Protein AF-A0A1W2P6Z8-F1 (afdb_monomer_lite)

pLDDT: mean 70.86, std 13.21, range [38.53, 91.31]

Organism: Mus musculus (NCBI:txid10090)

Radius of gyration: 24.25 Å; chains: 1; bounding box: 33×57×71 Å

Structure (mmCIF, N/CA/C/O backbone):
data_AF-A0A1W2P6Z8-F1
#
_entry.id   AF-A0A1W2P6Z8-F1
#
loop_
_atom_site.group_PDB
_atom_site.id
_atom_site.type_symbol
_atom_site.label_atom_id
_atom_site.label_alt_id
_atom_site.label_comp_id
_atom_site.label_asym_id
_atom_site.label_entity_id
_atom_site.label_seq_id
_atom_site.pdbx_PDB_ins_code
_atom_site.Cartn_x
_atom_site.Cartn_y
_atom_site.Cartn_z
_atom_site.occupancy
_atom_site.B_iso_or_equiv
_atom_site.auth_seq_id
_atom_site.auth_comp_id
_atom_site.auth_asym_id
_atom_site.auth_atom_id
_atom_site.pdbx_PDB_model_num
ATOM 1 N N . ALA A 1 1 ? 17.131 3.542 -53.634 1.00 67.12 1 ALA A N 1
ATOM 2 C CA . ALA A 1 1 ? 15.749 3.837 -53.191 1.00 67.12 1 ALA A CA 1
ATOM 3 C C . ALA A 1 1 ? 15.200 2.734 -52.283 1.00 67.12 1 ALA A C 1
ATOM 5 O O . ALA A 1 1 ? 14.847 3.038 -51.154 1.00 67.12 1 ALA A O 1
ATOM 6 N N . ALA A 1 2 ? 15.194 1.468 -52.726 1.00 76.00 2 ALA A N 1
ATOM 7 C CA . ALA A 1 2 ? 14.686 0.334 -51.942 1.00 76.00 2 ALA A CA 1
ATOM 8 C C . ALA A 1 2 ? 15.420 0.113 -50.604 1.00 76.00 2 ALA A C 1
ATOM 10 O O . ALA A 1 2 ? 14.770 -0.026 -49.580 1.00 76.00 2 ALA A O 1
ATOM 11 N N . GLU A 1 3 ? 16.753 0.199 -50.585 1.00 82.19 3 GLU A N 1
ATOM 12 C CA . GLU A 1 3 ? 17.566 0.063 -49.358 1.00 82.19 3 GLU A CA 1
ATOM 13 C C . GLU A 1 3 ? 17.252 1.131 -48.291 1.00 82.19 3 GLU A C 1
ATOM 15 O O . GLU A 1 3 ? 17.220 0.864 -47.090 1.00 82.19 3 GLU A O 1
ATOM 20 N N . VAL A 1 4 ? 16.970 2.362 -48.733 1.00 85.44 4 VAL A N 1
ATOM 21 C CA . VAL A 1 4 ? 16.606 3.488 -47.853 1.00 85.44 4 VAL A CA 1
ATOM 22 C C . VAL A 1 4 ? 15.192 3.302 -47.300 1.00 85.44 4 VAL A C 1
ATOM 24 O O . VAL A 1 4 ? 14.935 3.571 -46.131 1.00 85.44 4 VAL A O 1
ATOM 27 N N . LEU A 1 5 ? 14.278 2.783 -48.122 1.00 87.44 5 LEU A N 1
ATOM 28 C CA . LEU A 1 5 ? 12.931 2.424 -47.682 1.00 87.44 5 LEU A CA 1
ATOM 29 C C . LEU A 1 5 ? 12.958 1.256 -46.694 1.00 87.44 5 LEU A C 1
ATOM 31 O O . LEU A 1 5 ? 12.256 1.304 -45.690 1.00 87.44 5 LEU A O 1
ATOM 35 N N . LEU A 1 6 ? 13.791 0.242 -46.935 1.00 89.75 6 LEU A N 1
ATOM 36 C CA . LEU A 1 6 ? 13.897 -0.935 -46.076 1.00 89.75 6 LEU A CA 1
ATOM 37 C C . LEU A 1 6 ? 14.499 -0.581 -44.712 1.00 89.75 6 LEU A C 1
ATOM 39 O O . LEU A 1 6 ? 13.962 -0.974 -43.680 1.00 89.75 6 LEU A O 1
ATOM 43 N N . SER A 1 7 ? 15.569 0.218 -44.701 1.00 88.19 7 SER A N 1
ATOM 44 C CA . SER A 1 7 ? 16.179 0.722 -43.463 1.00 88.19 7 SER A CA 1
ATOM 45 C C . SER A 1 7 ? 15.235 1.638 -42.680 1.00 88.19 7 SER A C 1
ATOM 47 O O . SER A 1 7 ? 15.151 1.527 -41.458 1.00 88.19 7 SER A O 1
ATOM 49 N N . SER A 1 8 ? 14.465 2.488 -43.366 1.00 89.19 8 SER A N 1
ATOM 50 C CA . SER A 1 8 ? 13.446 3.332 -42.735 1.00 89.19 8 SER A CA 1
ATOM 51 C C . SER A 1 8 ? 12.302 2.510 -42.134 1.00 89.19 8 SER A C 1
ATOM 53 O O . SER A 1 8 ? 11.924 2.737 -40.984 1.00 89.19 8 SER A O 1
ATOM 55 N N . LEU A 1 9 ? 11.795 1.513 -42.866 1.00 91.12 9 LEU A N 1
ATOM 56 C CA . LEU A 1 9 ? 10.732 0.625 -42.399 1.00 91.12 9 LEU A CA 1
ATOM 57 C C . LEU A 1 9 ? 11.187 -0.198 -41.187 1.00 91.12 9 LEU A C 1
ATOM 59 O O . LEU A 1 9 ? 10.452 -0.325 -40.210 1.00 91.12 9 LEU A O 1
ATOM 63 N N . LEU A 1 10 ? 12.420 -0.707 -41.224 1.00 91.31 10 LEU A N 1
ATOM 64 C CA . LEU A 1 10 ? 13.0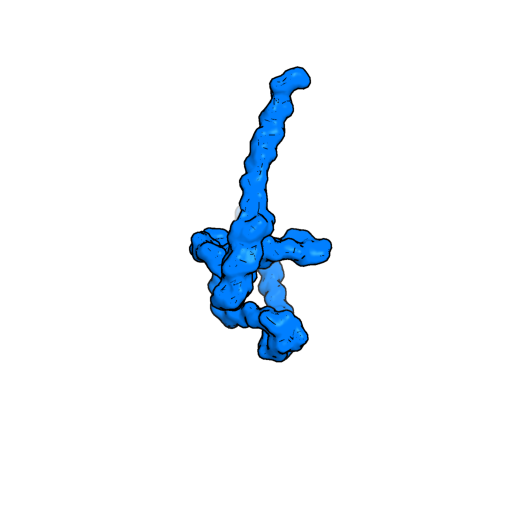12 -1.459 -40.124 1.00 91.31 10 LEU A CA 1
ATOM 65 C C . LEU A 1 10 ? 13.233 -0.567 -38.893 1.00 91.31 10 LEU A C 1
ATOM 67 O O . LEU A 1 10 ? 12.925 -0.977 -37.779 1.00 91.31 10 LEU A O 1
ATOM 71 N N . GLY A 1 11 ? 13.687 0.675 -39.086 1.00 88.00 11 GLY A N 1
ATOM 72 C CA . GLY A 1 11 ? 13.818 1.666 -38.015 1.00 88.00 11 GLY A CA 1
ATOM 73 C C . GLY A 1 11 ? 12.479 2.027 -37.366 1.00 88.00 11 GLY A C 1
ATOM 74 O O . GLY A 1 11 ? 12.388 2.085 -36.141 1.00 88.00 11 GLY A O 1
ATOM 75 N N . LEU A 1 12 ? 11.423 2.199 -38.167 1.00 89.62 12 LEU A N 1
ATOM 76 C CA . LEU A 1 12 ? 10.058 2.428 -37.680 1.00 89.62 12 LEU A CA 1
ATOM 77 C C . LEU A 1 12 ? 9.510 1.217 -36.919 1.00 89.62 12 LEU A C 1
ATOM 79 O O . LEU A 1 12 ? 8.881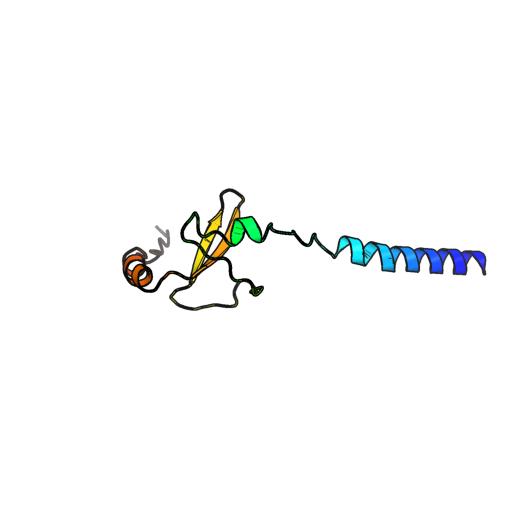 1.395 -35.879 1.00 89.62 12 LEU A O 1
ATOM 83 N N . LEU A 1 13 ? 9.785 -0.001 -37.393 1.00 88.44 13 LEU A N 1
ATOM 84 C CA . LEU A 1 13 ? 9.410 -1.237 -36.706 1.00 88.44 13 LEU A CA 1
ATOM 85 C C . LEU A 1 13 ? 10.113 -1.346 -35.345 1.00 88.44 13 LEU A C 1
ATOM 87 O O . LEU A 1 13 ? 9.463 -1.608 -34.336 1.00 88.44 13 LEU A O 1
ATOM 91 N N . PHE A 1 14 ? 11.425 -1.094 -35.298 1.00 83.69 14 PHE A N 1
ATOM 92 C CA . PHE A 1 14 ? 12.183 -1.093 -34.049 1.00 83.69 14 PHE A CA 1
ATOM 93 C C . PHE A 1 14 ? 11.682 -0.013 -33.092 1.00 83.69 14 PHE A C 1
ATOM 95 O O . PHE A 1 14 ? 11.460 -0.313 -31.924 1.00 83.69 14 PHE A O 1
ATOM 102 N N . LEU A 1 15 ? 11.439 1.211 -33.564 1.00 82.50 15 LEU A N 1
ATOM 103 C CA . LEU A 1 15 ? 10.911 2.287 -32.727 1.00 82.50 15 LEU A CA 1
ATOM 104 C C . LEU A 1 15 ? 9.506 1.952 -32.206 1.00 82.50 15 LEU A C 1
ATOM 106 O O . LEU A 1 15 ? 9.244 2.105 -31.018 1.00 82.50 15 LEU A O 1
ATOM 110 N N . GLY A 1 16 ? 8.633 1.424 -33.064 1.00 81.44 16 GLY A N 1
ATOM 111 C CA . GLY A 1 16 ? 7.283 0.999 -32.704 1.00 81.44 16 GLY A CA 1
ATOM 112 C C . GLY A 1 16 ? 7.233 -0.200 -31.754 1.00 81.44 16 GLY A C 1
ATOM 113 O O . GLY A 1 16 ? 6.255 -0.333 -31.031 1.00 81.44 16 GLY A O 1
ATOM 114 N N . LEU A 1 17 ? 8.273 -1.043 -31.710 1.00 76.44 17 LEU A N 1
ATOM 115 C CA . LEU A 1 17 ? 8.353 -2.212 -30.824 1.00 76.44 17 LEU A CA 1
ATOM 116 C C . LEU A 1 17 ? 9.110 -1.927 -29.513 1.00 76.44 17 LEU A C 1
ATOM 118 O O . LEU A 1 17 ? 8.728 -2.417 -28.451 1.00 76.44 17 LEU A O 1
ATOM 122 N N . LEU A 1 18 ? 10.167 -1.111 -29.559 1.00 69.81 18 LEU A N 1
ATOM 123 C CA . LEU A 1 18 ? 10.958 -0.730 -28.384 1.00 69.81 18 LEU A CA 1
ATOM 124 C C . LEU A 1 18 ? 10.261 0.337 -27.537 1.00 69.81 18 LEU A C 1
ATOM 126 O O . LEU A 1 18 ? 10.417 0.327 -26.318 1.00 69.81 18 LEU A O 1
ATOM 130 N N . LEU A 1 19 ? 9.489 1.243 -28.143 1.00 66.38 19 LEU A N 1
ATOM 131 C CA . LEU A 1 19 ? 8.811 2.318 -27.417 1.00 66.38 19 LEU A CA 1
ATOM 132 C C . LEU A 1 19 ? 7.704 1.805 -26.466 1.00 66.38 19 LEU A C 1
ATOM 134 O O . LEU A 1 19 ? 7.699 2.232 -25.311 1.00 66.38 19 LEU A O 1
ATOM 138 N N . PRO A 1 20 ? 6.842 0.838 -26.845 1.00 64.25 20 PRO A N 1
ATOM 139 C CA . PRO A 1 20 ? 5.889 0.219 -25.922 1.00 64.25 20 PRO A CA 1
ATOM 140 C C . PRO A 1 20 ? 6.575 -0.505 -24.763 1.00 64.25 20 PRO A C 1
ATOM 142 O O . PRO A 1 20 ? 6.161 -0.338 -23.622 1.00 64.25 20 PRO A O 1
ATOM 145 N N . ALA A 1 21 ? 7.666 -1.238 -25.018 1.00 61.59 21 ALA A N 1
ATOM 146 C CA . ALA A 1 21 ? 8.395 -1.981 -23.984 1.00 61.59 21 ALA A CA 1
ATOM 147 C C . ALA A 1 21 ? 9.054 -1.074 -22.925 1.00 61.59 21 ALA A C 1
ATOM 149 O O . ALA A 1 21 ? 9.306 -1.502 -21.800 1.00 61.59 21 ALA A O 1
ATOM 150 N N . ARG A 1 22 ? 9.341 0.188 -23.271 1.00 62.16 22 ARG A N 1
ATOM 151 C CA . ARG A 1 22 ? 9.835 1.202 -22.324 1.00 62.16 22 ARG A CA 1
ATOM 152 C C . ARG A 1 22 ? 8.706 1.899 -21.559 1.00 62.16 22 ARG A C 1
ATOM 154 O O . ARG A 1 22 ? 8.962 2.427 -20.482 1.00 62.16 22 ARG A O 1
ATOM 161 N N . LEU A 1 23 ? 7.486 1.896 -22.104 1.00 58.06 23 LEU A N 1
ATOM 162 C CA . LEU A 1 23 ? 6.291 2.505 -21.509 1.00 58.06 23 LEU A CA 1
ATOM 163 C C . LEU A 1 23 ? 5.479 1.529 -20.651 1.00 58.06 23 LEU A C 1
ATOM 165 O O . LEU A 1 23 ? 4.736 1.971 -19.777 1.00 58.06 23 LEU A O 1
ATOM 169 N N . THR A 1 24 ? 5.660 0.217 -20.822 1.00 57.53 24 THR A N 1
ATOM 170 C CA . THR A 1 24 ? 5.226 -0.795 -19.852 1.00 57.53 24 THR A CA 1
ATOM 171 C C . THR A 1 24 ? 6.150 -0.750 -18.633 1.00 57.53 24 THR A C 1
ATOM 173 O O . THR A 1 24 ? 6.934 -1.666 -18.383 1.00 57.53 24 THR A O 1
ATOM 176 N N . GLY A 1 25 ? 6.113 0.369 -17.904 1.00 56.44 25 GLY A N 1
ATOM 177 C CA . GLY A 1 25 ? 6.699 0.487 -16.575 1.00 56.44 25 GLY A CA 1
ATOM 178 C C . GLY A 1 25 ? 6.249 -0.705 -15.737 1.00 56.44 25 GLY A C 1
ATOM 179 O O . GLY A 1 25 ? 5.073 -1.064 -15.756 1.00 56.44 25 GLY A O 1
ATOM 180 N N . GLY A 1 26 ? 7.227 -1.358 -15.107 1.00 58.97 26 GLY A N 1
ATOM 181 C CA . GLY A 1 26 ? 7.128 -2.716 -14.586 1.00 58.97 26 GLY A CA 1
ATOM 182 C C . GLY A 1 26 ? 5.806 -3.022 -13.894 1.00 58.97 26 GLY A C 1
ATOM 183 O O . GLY A 1 26 ? 5.424 -2.368 -12.925 1.00 58.97 26 GLY A O 1
ATOM 184 N N . VAL A 1 27 ? 5.139 -4.070 -14.374 1.00 60.56 27 VAL A N 1
ATOM 185 C CA . VAL A 1 27 ? 4.073 -4.726 -13.625 1.00 60.56 27 VAL A CA 1
ATOM 186 C C . VAL A 1 27 ? 4.754 -5.373 -12.421 1.00 60.56 27 VAL A C 1
ATOM 188 O O . VAL A 1 27 ? 5.338 -6.449 -12.522 1.00 60.56 27 VAL A O 1
ATOM 191 N N . GLY A 1 28 ? 4.795 -4.654 -11.301 1.00 59.31 28 GLY A N 1
ATOM 192 C CA . GLY A 1 28 ? 5.297 -5.190 -10.045 1.00 59.31 28 GLY A CA 1
ATOM 193 C C . GLY A 1 28 ? 4.402 -6.350 -9.629 1.00 59.31 28 GLY A C 1
ATOM 194 O O . GLY A 1 28 ? 3.261 -6.132 -9.232 1.00 59.31 28 GLY A O 1
ATOM 195 N N . SER A 1 29 ? 4.896 -7.580 -9.756 1.00 65.56 29 SER A N 1
ATOM 196 C CA . SER A 1 29 ? 4.204 -8.750 -9.227 1.00 65.56 29 SER A CA 1
ATOM 197 C C . SER A 1 29 ? 4.384 -8.751 -7.718 1.00 65.56 29 SER A C 1
ATOM 199 O O . SER A 1 29 ? 5.492 -8.939 -7.218 1.00 65.56 29 SER A O 1
ATOM 201 N N . LEU A 1 30 ? 3.300 -8.515 -6.993 1.00 62.78 30 LEU A N 1
ATOM 202 C CA . LEU A 1 30 ? 3.278 -8.695 -5.550 1.00 62.78 30 LEU A CA 1
ATOM 203 C C . LEU A 1 30 ? 2.995 -10.173 -5.254 1.00 62.78 30 LEU A C 1
ATOM 205 O O . LEU A 1 30 ? 2.190 -10.797 -5.945 1.00 62.78 30 LEU A O 1
ATOM 209 N N . ASN A 1 31 ? 3.663 -10.747 -4.252 1.00 69.62 31 ASN A N 1
ATOM 210 C CA . ASN A 1 31 ? 3.357 -12.102 -3.802 1.00 69.62 31 ASN A CA 1
ATOM 211 C C . ASN A 1 31 ? 1.996 -12.084 -3.088 1.00 69.62 31 ASN A C 1
ATOM 213 O O . ASN A 1 31 ? 1.876 -11.587 -1.968 1.00 69.62 31 ASN A O 1
ATOM 217 N N . LEU A 1 32 ? 0.962 -12.577 -3.772 1.00 67.69 32 LEU A N 1
ATOM 218 C CA . LEU A 1 32 ? -0.413 -12.554 -3.274 1.00 67.69 32 LEU A CA 1
ATOM 219 C C . LEU A 1 32 ? -0.601 -13.437 -2.034 1.00 67.69 32 LEU A C 1
ATOM 221 O O . LEU A 1 32 ? -1.431 -13.106 -1.193 1.00 67.69 32 LEU A O 1
ATOM 225 N N . GLU A 1 33 ? 0.190 -14.503 -1.891 1.00 70.94 33 GLU A N 1
ATOM 226 C CA . GLU A 1 33 ? 0.129 -15.403 -0.736 1.00 70.94 33 GLU A CA 1
ATOM 227 C C . GLU A 1 33 ? 0.535 -14.651 0.545 1.00 70.94 33 GLU A C 1
ATOM 229 O O . GLU A 1 33 ? -0.213 -14.637 1.522 1.00 70.94 33 GLU A O 1
ATOM 234 N N . GLU A 1 34 ? 1.660 -13.922 0.501 1.00 67.25 34 GLU A N 1
ATOM 235 C CA . GLU A 1 34 ? 2.162 -13.102 1.620 1.00 67.25 34 GLU A CA 1
ATOM 236 C C . GLU A 1 34 ? 1.204 -11.971 2.011 1.00 67.25 34 GLU A C 1
ATOM 238 O O . GLU A 1 34 ? 1.092 -11.628 3.186 1.00 67.25 34 GLU A O 1
ATOM 243 N N . LEU A 1 35 ? 0.514 -11.379 1.035 1.00 64.00 35 LEU A N 1
ATOM 244 C CA . LEU A 1 35 ? -0.431 -10.286 1.273 1.00 64.00 35 LEU A CA 1
ATOM 245 C C . LEU A 1 35 ? -1.806 -10.764 1.750 1.00 64.00 35 LEU A C 1
ATOM 247 O O . LEU A 1 35 ? -2.560 -9.974 2.320 1.00 64.00 35 LEU A O 1
ATOM 251 N N . SER A 1 36 ? -2.150 -12.028 1.493 1.00 63.09 36 SER A N 1
ATOM 252 C CA . SER A 1 36 ? -3.437 -12.605 1.889 1.00 63.09 36 SER A CA 1
ATOM 253 C C . SER A 1 36 ? -3.507 -12.919 3.384 1.00 63.09 36 SER A C 1
ATOM 255 O O . SER A 1 36 ? -4.586 -12.884 3.980 1.00 63.09 36 SER A O 1
ATOM 257 N N . GLU A 1 37 ? -2.360 -13.181 4.013 1.00 71.06 37 GLU A N 1
ATOM 258 C CA . GLU A 1 37 ? -2.289 -13.452 5.440 1.00 71.06 37 GLU A CA 1
ATOM 259 C C . GLU A 1 37 ? -2.345 -12.126 6.222 1.00 71.06 37 GLU A C 1
ATOM 261 O O . GLU A 1 37 ? -1.433 -11.301 6.161 1.00 71.06 37 GLU A O 1
ATOM 266 N N . MET A 1 38 ? -3.424 -11.899 6.986 1.00 64.38 38 MET A N 1
ATOM 267 C CA . MET A 1 38 ? -3.647 -10.687 7.798 1.00 64.38 38 MET A CA 1
ATOM 268 C C . MET A 1 38 ? -2.712 -10.602 9.024 1.00 64.38 38 MET A C 1
ATOM 270 O O . MET A 1 38 ? -3.149 -10.491 10.168 1.00 64.38 38 MET A O 1
ATOM 274 N N . ARG A 1 39 ? -1.395 -10.628 8.814 1.00 60.06 39 ARG A N 1
ATOM 275 C CA . ARG A 1 39 ? -0.383 -10.587 9.883 1.00 60.06 39 ARG A CA 1
ATOM 276 C C . ARG A 1 39 ? -0.282 -9.237 10.588 1.00 60.06 39 ARG A C 1
ATOM 278 O O . ARG A 1 39 ? 0.126 -9.182 11.743 1.00 60.06 39 ARG A O 1
ATOM 285 N N . TYR A 1 40 ? -0.673 -8.163 9.906 1.00 66.19 40 TYR A N 1
ATOM 286 C CA . TYR A 1 40 ? -0.532 -6.786 10.390 1.00 66.19 40 TYR A CA 1
ATOM 287 C C . TYR A 1 40 ? -1.876 -6.071 10.589 1.00 66.19 40 TYR A C 1
ATOM 289 O O . TYR A 1 40 ? -1.899 -4.861 10.795 1.00 66.19 40 TYR A O 1
ATOM 297 N N . GLY A 1 41 ? -2.999 -6.795 10.495 1.00 76.50 41 GLY A N 1
ATOM 298 C CA . GLY A 1 41 ? -4.341 -6.208 10.613 1.00 76.50 41 GLY A CA 1
ATOM 299 C C . GLY A 1 41 ? -4.724 -5.253 9.472 1.00 76.50 41 GLY A C 1
ATOM 300 O O . GLY A 1 41 ? -5.675 -4.490 9.613 1.00 76.50 41 GLY A O 1
ATOM 301 N N . ILE A 1 42 ? -3.997 -5.285 8.351 1.00 75.25 42 ILE A N 1
ATOM 302 C CA . ILE A 1 42 ? -4.293 -4.529 7.128 1.00 75.25 42 ILE A CA 1
ATOM 303 C C . ILE A 1 42 ? -4.715 -5.497 6.020 1.00 75.25 42 ILE A C 1
ATOM 305 O O . ILE A 1 42 ? -4.170 -6.595 5.920 1.00 75.25 42 ILE A O 1
ATOM 309 N N . GLN A 1 43 ? -5.675 -5.089 5.189 1.00 78.62 43 GLN A N 1
ATOM 310 C CA . GLN A 1 43 ? -6.127 -5.852 4.025 1.00 78.62 43 GLN A CA 1
ATOM 311 C C . GLN A 1 43 ? -5.831 -5.074 2.748 1.00 78.62 43 GLN A C 1
ATOM 313 O O . GLN A 1 43 ? -6.205 -3.906 2.639 1.00 78.62 43 GLN A O 1
ATOM 318 N N . ILE A 1 44 ? -5.215 -5.732 1.767 1.00 77.94 44 ILE A N 1
ATOM 319 C CA . ILE A 1 44 ? -5.072 -5.182 0.418 1.00 77.94 44 ILE A CA 1
ATOM 320 C C . ILE A 1 44 ? -6.241 -5.683 -0.422 1.00 77.94 44 ILE A C 1
ATOM 322 O O . ILE A 1 44 ? -6.487 -6.886 -0.508 1.00 77.94 44 ILE A O 1
ATOM 326 N N . LEU A 1 45 ? -6.987 -4.755 -1.020 1.00 76.12 45 LEU A N 1
ATOM 327 C CA . LEU A 1 45 ? -8.092 -5.114 -1.898 1.00 76.12 45 LEU A CA 1
ATOM 328 C C . LEU A 1 45 ? -7.542 -5.773 -3.172 1.00 76.12 45 LEU A C 1
ATOM 330 O O . LEU A 1 45 ? -6.587 -5.260 -3.755 1.00 76.12 45 LEU A O 1
ATOM 334 N N . PRO A 1 46 ? -8.157 -6.871 -3.643 1.00 71.69 46 PRO A N 1
ATOM 335 C CA . PRO A 1 46 ? -7.729 -7.533 -4.873 1.00 71.69 46 PRO A CA 1
ATOM 336 C C . PRO A 1 46 ? -8.067 -6.714 -6.128 1.00 71.69 46 PRO A C 1
ATOM 338 O O . PRO A 1 46 ? -7.533 -6.978 -7.202 1.00 71.69 46 PRO A O 1
ATOM 341 N N . LEU A 1 47 ? -8.968 -5.731 -6.007 1.00 78.69 47 LEU A N 1
ATOM 342 C CA . LEU A 1 47 ? -9.348 -4.847 -7.100 1.00 78.69 47 LEU A CA 1
ATOM 343 C C . LEU A 1 47 ? -8.365 -3.665 -7.181 1.00 78.69 47 LEU A C 1
ATOM 345 O O . LEU A 1 47 ? -8.208 -2.955 -6.183 1.00 78.69 47 LEU A O 1
ATOM 349 N N . PRO A 1 48 ? -7.742 -3.407 -8.346 1.00 69.62 48 PRO A N 1
ATOM 350 C CA . PRO A 1 48 ? -6.918 -2.223 -8.527 1.00 69.62 48 PRO A CA 1
ATOM 351 C C . PRO A 1 48 ? -7.781 -0.969 -8.377 1.00 69.62 48 PRO A C 1
ATOM 353 O O . PRO A 1 48 ? -8.823 -0.830 -9.018 1.00 69.62 48 PRO A O 1
ATOM 356 N N . VAL A 1 49 ? -7.331 -0.050 -7.531 1.00 69.56 49 VAL A N 1
ATOM 357 C CA . VAL A 1 49 ? -7.973 1.248 -7.308 1.00 69.56 49 VAL A CA 1
ATOM 358 C C . VAL A 1 49 ? -7.090 2.355 -7.865 1.00 69.56 49 VAL A C 1
ATOM 360 O O . VAL A 1 49 ? -5.870 2.336 -7.698 1.00 69.56 49 VAL A O 1
ATOM 363 N N . MET A 1 50 ? -7.708 3.323 -8.542 1.00 74.81 50 MET A N 1
ATOM 364 C CA . MET A 1 50 ? -7.004 4.528 -8.972 1.00 74.81 50 MET A CA 1
ATOM 365 C C . MET A 1 50 ? -6.812 5.434 -7.755 1.00 74.81 50 MET A C 1
ATOM 367 O O . MET A 1 50 ? -7.780 5.752 -7.066 1.00 74.81 50 MET A O 1
ATOM 371 N N . GLY A 1 51 ? -5.573 5.858 -7.491 1.00 75.19 51 GLY A N 1
ATOM 372 C CA . GLY A 1 51 ? -5.298 6.820 -6.420 1.00 75.19 51 GLY A CA 1
ATOM 373 C C . GLY A 1 51 ? -6.098 8.111 -6.621 1.00 75.19 51 GLY A C 1
ATOM 374 O O . GLY A 1 51 ? -6.209 8.611 -7.741 1.00 75.19 51 GLY A O 1
ATOM 375 N N . GLY A 1 52 ? -6.674 8.637 -5.546 1.00 73.81 52 GLY A N 1
ATOM 376 C CA . GLY A 1 52 ? -7.500 9.842 -5.519 1.00 73.81 52 GLY A CA 1
ATOM 377 C C . GLY A 1 52 ? -8.974 9.613 -5.855 1.00 73.81 52 GLY A C 1
ATOM 378 O O . GLY A 1 52 ? -9.738 10.574 -5.909 1.00 73.81 52 GLY A O 1
ATOM 379 N N . GLN A 1 53 ? -9.400 8.367 -6.090 1.00 69.69 53 GLN A N 1
ATOM 380 C CA . GLN A 1 53 ? -10.782 8.058 -6.468 1.00 69.69 53 GLN A CA 1
ATOM 381 C C . GLN A 1 53 ? -11.754 8.098 -5.278 1.00 69.69 53 GLN A C 1
ATOM 383 O O . GLN A 1 53 ? -12.942 8.365 -5.465 1.00 69.69 53 GLN A O 1
ATOM 388 N N . SER A 1 54 ? -11.275 7.844 -4.056 1.00 68.38 54 SER A N 1
ATOM 389 C CA . SER A 1 54 ? -12.121 7.754 -2.863 1.00 68.38 54 SER A CA 1
ATOM 390 C C . SER A 1 54 ? -11.933 8.961 -1.940 1.00 68.38 54 SER A C 1
ATOM 392 O O . SER A 1 54 ? -10.952 9.050 -1.211 1.00 68.38 54 SER A O 1
ATOM 394 N N . GLN A 1 55 ? -12.910 9.871 -1.935 1.00 69.75 55 GLN A N 1
ATOM 395 C CA . GLN A 1 55 ? -12.995 11.033 -1.026 1.00 69.75 55 GLN A CA 1
ATOM 396 C C . GLN A 1 55 ? -13.812 10.716 0.244 1.00 69.75 55 GLN A C 1
ATOM 398 O O . GLN A 1 55 ? -14.446 11.594 0.831 1.00 69.75 55 GLN A O 1
ATOM 403 N N . ALA A 1 56 ? -13.892 9.442 0.629 1.00 76.38 56 ALA A N 1
ATOM 404 C CA . ALA A 1 56 ? -14.717 9.020 1.752 1.00 76.38 56 ALA A CA 1
ATOM 405 C C . ALA A 1 56 ? -14.059 9.384 3.096 1.00 76.38 56 ALA A C 1
ATOM 407 O O . ALA A 1 56 ? -12.838 9.350 3.232 1.00 76.38 56 ALA A O 1
ATOM 408 N N . SER A 1 57 ? -14.869 9.727 4.104 1.00 76.38 57 SER A N 1
ATOM 409 C CA . SER A 1 57 ? -14.381 10.188 5.417 1.00 76.38 57 SER A CA 1
ATOM 410 C C . SER A 1 57 ? -13.592 9.132 6.197 1.00 76.38 57 SER A C 1
ATOM 412 O O . SER A 1 57 ? -12.948 9.453 7.189 1.00 76.38 57 SER A O 1
ATOM 414 N N . ASP A 1 58 ? -13.693 7.869 5.791 1.00 82.69 58 ASP A N 1
ATOM 415 C CA . ASP A 1 58 ? -12.967 6.735 6.349 1.00 82.69 58 ASP A CA 1
ATOM 416 C C . ASP A 1 58 ? -11.628 6.475 5.642 1.00 82.69 58 ASP A C 1
ATOM 418 O O . ASP A 1 58 ? -10.911 5.573 6.055 1.00 82.69 58 ASP A O 1
ATOM 422 N N . VAL A 1 59 ? -11.263 7.215 4.591 1.00 82.94 59 VAL A N 1
ATOM 423 C CA . VAL A 1 59 ? -10.019 6.992 3.835 1.00 82.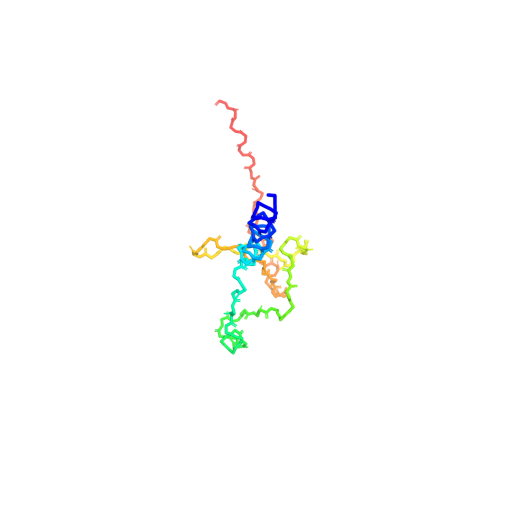94 59 VAL A CA 1
ATOM 424 C C . VAL A 1 59 ? -8.935 7.969 4.290 1.00 82.94 59 VAL A C 1
ATOM 426 O O . VAL A 1 59 ? -9.140 9.179 4.318 1.00 82.94 59 VAL A O 1
ATOM 429 N N . VAL A 1 60 ? -7.749 7.447 4.604 1.00 85.06 60 VAL A N 1
ATOM 430 C CA . VAL A 1 60 ? -6.574 8.225 5.020 1.00 85.06 60 VAL A CA 1
ATOM 431 C C . VAL A 1 60 ? -5.358 7.903 4.163 1.00 85.06 60 VAL A C 1
ATOM 433 O O . VAL A 1 60 ? -5.155 6.761 3.755 1.00 85.06 60 VAL A O 1
ATOM 436 N N . VAL A 1 61 ? -4.509 8.904 3.918 1.00 85.19 61 VAL A N 1
ATOM 437 C CA . VAL A 1 61 ? -3.265 8.716 3.160 1.00 85.19 61 VAL A CA 1
ATOM 438 C C . VAL A 1 61 ? -2.106 8.415 4.109 1.00 85.19 61 VAL A C 1
ATOM 440 O O . VAL A 1 61 ? -1.718 9.263 4.911 1.00 85.19 61 VAL A O 1
ATOM 443 N N . VAL A 1 62 ? -1.511 7.228 3.983 1.00 83.12 62 VAL A N 1
ATOM 444 C CA . VAL A 1 62 ? -0.358 6.774 4.772 1.00 83.12 62 VAL A CA 1
ATOM 445 C C . VAL A 1 62 ? 0.881 6.724 3.888 1.00 83.12 62 VAL A C 1
ATOM 447 O O . VAL A 1 62 ? 0.872 6.133 2.810 1.00 83.12 62 VAL A O 1
ATOM 450 N N . SER A 1 63 ? 1.978 7.331 4.335 1.00 82.25 63 SER A N 1
ATOM 451 C CA . SER A 1 63 ? 3.259 7.254 3.627 1.00 82.25 63 SER A CA 1
ATOM 452 C C . 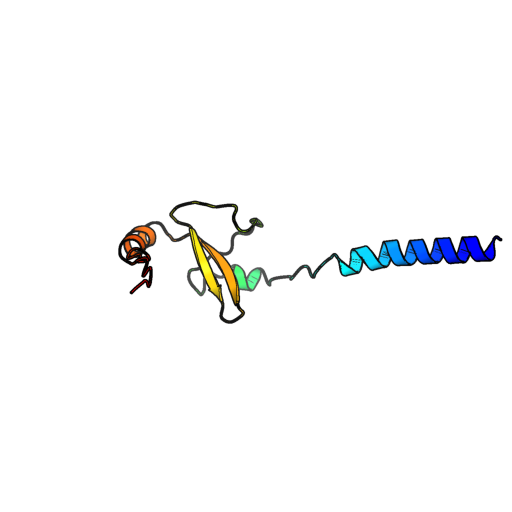SER A 1 63 ? 4.153 6.153 4.191 1.00 82.25 63 SER A C 1
ATOM 454 O O . SER A 1 63 ? 4.303 6.059 5.409 1.00 82.25 63 SER A O 1
ATOM 456 N N . SER A 1 64 ? 4.816 5.377 3.334 1.00 80.94 64 SER A N 1
ATOM 457 C CA . SER A 1 64 ? 5.837 4.420 3.773 1.00 80.94 64 SER A CA 1
ATOM 458 C C . SER A 1 64 ? 7.194 5.074 4.009 1.00 80.94 64 SER A C 1
ATOM 460 O O . SER A 1 64 ? 7.483 6.180 3.542 1.00 80.94 64 SER A O 1
ATOM 462 N N . LYS A 1 65 ? 8.092 4.322 4.658 1.00 83.50 65 LYS A N 1
ATOM 463 C CA . LYS A 1 65 ? 9.525 4.645 4.752 1.00 83.50 65 LYS A CA 1
ATOM 464 C C . LYS A 1 65 ? 10.147 4.936 3.379 1.00 83.50 65 LYS A C 1
ATOM 466 O O . LYS A 1 65 ? 11.017 5.795 3.273 1.00 83.50 65 LYS A O 1
ATOM 471 N N . TYR A 1 66 ? 9.663 4.262 2.335 1.00 81.62 66 TYR A N 1
ATOM 472 C CA . TYR A 1 66 ? 10.121 4.400 0.950 1.00 81.62 66 TYR A CA 1
ATOM 473 C C . TYR A 1 66 ? 9.387 5.498 0.169 1.00 81.62 66 TYR A C 1
ATOM 475 O O . TYR A 1 66 ? 9.462 5.532 -1.053 1.00 81.62 66 TYR A O 1
ATOM 483 N N . LYS A 1 67 ? 8.675 6.399 0.862 1.00 83.12 67 LYS A N 1
ATOM 484 C CA . LYS A 1 67 ? 7.966 7.551 0.277 1.00 83.12 67 LYS A CA 1
ATOM 485 C C . LYS A 1 67 ? 6.838 7.188 -0.692 1.00 83.12 67 LYS A C 1
ATOM 487 O O . LYS A 1 67 ? 6.347 8.052 -1.413 1.00 83.12 67 LYS A O 1
ATOM 492 N N . GLN A 1 68 ? 6.372 5.945 -0.665 1.00 81.81 68 GLN A N 1
ATOM 493 C CA . GLN A 1 68 ? 5.137 5.564 -1.343 1.00 81.81 68 GLN A CA 1
ATOM 494 C C . GLN A 1 68 ? 3.959 6.091 -0.527 1.00 81.81 68 GLN A C 1
ATOM 496 O O . GLN A 1 68 ? 4.020 6.089 0.703 1.00 81.81 68 GLN A O 1
ATOM 501 N N . ARG A 1 69 ? 2.905 6.555 -1.194 1.00 80.00 69 ARG A N 1
ATOM 502 C CA . ARG A 1 69 ? 1.684 7.047 -0.547 1.00 80.00 69 ARG A CA 1
ATOM 503 C C . ARG A 1 69 ? 0.570 6.046 -0.827 1.00 80.00 69 ARG A C 1
ATOM 505 O O . ARG A 1 69 ? 0.350 5.704 -1.983 1.00 80.00 69 ARG A O 1
ATOM 512 N N . TYR A 1 70 ? -0.087 5.584 0.227 1.00 79.62 70 TYR A N 1
ATOM 513 C CA . TYR A 1 70 ? -1.155 4.594 0.184 1.00 79.62 70 TYR A CA 1
ATOM 514 C C . TYR A 1 70 ? -2.447 5.206 0.692 1.00 79.62 70 TYR A C 1
ATOM 516 O O . TYR A 1 70 ? -2.431 5.938 1.676 1.00 79.62 70 TYR A O 1
ATOM 524 N N . GLU A 1 71 ? -3.557 4.875 0.050 1.00 85.50 71 GLU A N 1
ATOM 525 C CA . GLU A 1 71 ? -4.892 5.179 0.553 1.00 85.50 71 GLU A CA 1
ATOM 526 C C . GLU A 1 71 ? -5.395 3.989 1.365 1.00 85.50 71 GLU A C 1
ATOM 528 O O . GLU A 1 71 ? -5.555 2.886 0.845 1.00 85.50 71 GLU A O 1
ATOM 533 N N . CYS A 1 72 ? -5.619 4.211 2.656 1.00 81.50 72 CYS A N 1
ATOM 534 C CA . CYS A 1 72 ? -6.041 3.192 3.605 1.00 81.50 72 CYS A CA 1
ATOM 535 C C . CYS A 1 72 ? -7.440 3.524 4.116 1.00 81.50 72 CYS A C 1
ATOM 537 O O . CYS A 1 72 ? -7.676 4.637 4.581 1.00 81.50 72 CYS A O 1
ATOM 539 N N . ARG A 1 73 ? -8.360 2.557 4.087 1.00 82.62 73 ARG A N 1
ATOM 540 C CA . ARG A 1 73 ? -9.674 2.705 4.725 1.00 82.62 73 ARG A CA 1
ATOM 541 C C . ARG A 1 73 ? -9.578 2.317 6.195 1.00 82.62 73 ARG A C 1
ATOM 543 O O . ARG A 1 73 ? -9.103 1.231 6.522 1.00 82.62 73 ARG A O 1
ATOM 550 N N . LEU A 1 74 ? -10.017 3.205 7.073 1.00 82.88 74 LEU A N 1
ATOM 551 C CA . LEU A 1 74 ? -10.095 2.979 8.504 1.00 82.88 74 LEU A CA 1
ATOM 552 C C . LEU A 1 74 ? -11.285 2.064 8.826 1.00 82.88 74 LEU A C 1
ATOM 554 O O . LEU A 1 74 ? -12.376 2.252 8.281 1.00 82.88 74 LEU A O 1
ATOM 558 N N . PRO A 1 75 ? -11.126 1.098 9.744 1.00 81.94 75 PRO A N 1
ATOM 559 C CA . PRO A 1 75 ? -12.257 0.337 10.254 1.00 81.94 75 PRO A CA 1
ATOM 560 C C . PRO A 1 75 ? -13.220 1.259 11.018 1.00 81.94 75 PRO A C 1
ATOM 562 O O . PRO A 1 75 ? -12.804 2.254 11.614 1.00 81.94 75 PRO A O 1
ATOM 565 N N . ALA A 1 76 ? -14.508 0.902 11.056 1.00 79.31 76 ALA A N 1
ATOM 566 C CA . ALA A 1 76 ? -15.582 1.758 11.577 1.00 79.31 76 ALA A CA 1
ATOM 567 C C . ALA A 1 76 ? -15.321 2.337 12.987 1.00 79.31 76 ALA A C 1
ATOM 569 O O . ALA A 1 76 ? -15.657 3.489 13.248 1.00 79.31 76 ALA A O 1
ATOM 570 N N . GLY A 1 77 ? -14.673 1.578 13.881 1.00 73.56 77 GLY A N 1
ATOM 571 C CA . GLY A 1 77 ? -14.341 2.026 15.242 1.00 73.56 77 GLY A CA 1
ATOM 572 C C . GLY A 1 77 ? -13.177 3.024 15.344 1.00 73.56 77 GLY A C 1
ATOM 573 O O . GLY A 1 77 ? -13.051 3.704 16.357 1.00 73.56 77 GLY A O 1
ATOM 574 N N . ALA A 1 78 ? -12.337 3.148 14.310 1.00 76.38 78 ALA A N 1
ATOM 575 C CA . ALA A 1 78 ? -11.163 4.029 14.308 1.00 76.38 78 ALA A CA 1
ATOM 576 C C . ALA A 1 78 ? -11.461 5.443 13.776 1.00 76.38 78 ALA A C 1
ATOM 578 O O . ALA A 1 78 ? -10.718 6.381 14.063 1.00 76.38 78 ALA A O 1
ATOM 579 N N . ILE A 1 79 ? -12.568 5.616 13.045 1.00 72.94 79 ILE A N 1
ATOM 580 C CA . ILE A 1 79 ? -12.976 6.903 12.454 1.00 72.94 79 ILE A CA 1
ATOM 581 C C . ILE A 1 79 ? -13.252 7.949 13.549 1.00 72.94 79 ILE A C 1
ATOM 583 O O . ILE A 1 79 ? -12.991 9.137 13.36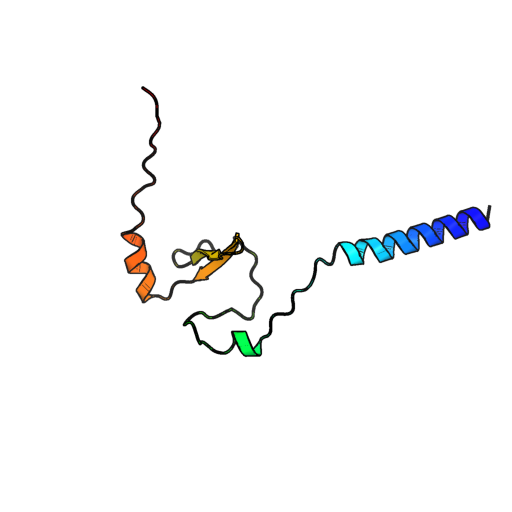8 1.00 72.94 79 ILE A O 1
ATOM 587 N N . HIS A 1 80 ? -13.743 7.512 14.713 1.00 65.75 80 HIS A N 1
ATOM 588 C CA . HIS A 1 80 ? -14.088 8.407 15.817 1.00 65.75 80 HIS A CA 1
ATOM 589 C C . HIS A 1 80 ? -12.853 9.056 16.467 1.00 65.75 80 HIS A C 1
ATOM 591 O O . HIS A 1 80 ? -12.877 10.250 16.748 1.00 65.75 80 HIS A O 1
ATOM 597 N N . PHE A 1 81 ? -11.750 8.311 16.607 1.00 61.69 81 PHE A N 1
ATOM 598 C CA . PHE A 1 81 ? -10.504 8.797 17.218 1.00 61.69 81 PHE A CA 1
ATOM 599 C C . PHE A 1 81 ? -9.783 9.853 16.374 1.00 61.69 81 PHE A C 1
ATOM 601 O O . PHE A 1 81 ? -9.138 10.752 16.912 1.00 61.69 81 PHE A O 1
ATOM 608 N N . GLN A 1 82 ? -9.881 9.770 15.044 1.00 59.56 82 GLN A N 1
ATOM 609 C CA . GLN A 1 82 ? -9.134 10.682 14.180 1.00 59.56 82 GLN A CA 1
ATOM 610 C C . GLN A 1 82 ? -9.714 12.104 14.170 1.00 59.56 82 GLN A C 1
ATOM 612 O O . GLN A 1 82 ? -8.973 13.068 13.970 1.00 59.56 82 GLN A O 1
ATOM 617 N N . ARG A 1 83 ? -11.021 12.252 14.431 1.00 58.59 83 ARG A N 1
ATOM 618 C CA . ARG A 1 83 ? -11.703 13.556 14.427 1.00 58.59 83 ARG A CA 1
ATOM 619 C C . ARG A 1 83 ? -11.164 14.510 15.494 1.00 58.59 83 ARG A C 1
ATOM 621 O O . ARG A 1 83 ? -11.219 15.718 15.296 1.00 58.59 83 ARG A O 1
ATOM 628 N N . GLU A 1 84 ? -10.601 13.983 16.579 1.00 51.50 84 GLU A N 1
ATOM 629 C CA . GLU A 1 84 ? -10.037 14.792 17.666 1.00 51.50 84 GLU A CA 1
ATOM 630 C C . GLU A 1 84 ? -8.585 15.235 17.416 1.00 51.50 84 GLU A C 1
ATOM 632 O O . GLU A 1 84 ? -8.124 16.200 18.016 1.00 51.50 84 GLU A O 1
ATOM 637 N N . THR A 1 85 ? -7.857 14.584 16.497 1.00 51.16 85 THR A N 1
ATOM 638 C CA . THR A 1 85 ? -6.425 14.860 16.234 1.00 51.16 85 THR A CA 1
ATOM 639 C C . THR A 1 85 ? -6.194 15.710 14.981 1.00 51.16 85 THR A C 1
ATOM 641 O O . THR A 1 85 ? -5.060 15.875 14.542 1.00 51.16 85 THR A O 1
ATOM 644 N N . HIS A 1 86 ? -7.244 16.298 14.406 1.00 41.38 86 HIS A N 1
ATOM 645 C CA . HIS A 1 86 ? -7.101 17.318 13.369 1.00 41.38 86 HIS A CA 1
ATOM 646 C C . HIS A 1 86 ? -7.363 18.703 13.978 1.00 41.38 86 HIS A C 1
ATOM 648 O O . HIS A 1 86 ? -8.397 19.307 13.679 1.00 41.38 86 HIS A O 1
ATOM 654 N N . PRO A 1 87 ? -6.471 19.242 14.844 1.00 38.53 87 PRO A N 1
ATOM 655 C CA . PRO A 1 87 ? -6.508 20.669 15.080 1.00 38.53 87 PRO A CA 1
ATOM 656 C C . PRO A 1 87 ? -6.331 21.316 13.710 1.00 38.53 87 PRO A C 1
ATOM 658 O O . PRO A 1 87 ? -5.467 20.914 12.924 1.00 38.53 87 PRO A O 1
ATOM 661 N N . GLU A 1 88 ? -7.220 22.256 13.408 1.00 42.06 88 GLU A N 1
ATOM 662 C CA . GLU A 1 88 ? -7.106 23.160 12.278 1.00 42.06 88 GLU A CA 1
ATOM 663 C C . GLU A 1 88 ? -5.630 23.450 12.016 1.00 42.06 88 GLU A C 1
ATOM 665 O O . GLU A 1 88 ? -4.888 23.825 12.931 1.00 42.06 88 GLU A O 1
ATOM 670 N N . SER A 1 89 ? -5.201 23.257 10.768 1.00 42.69 89 SER A N 1
ATOM 671 C CA . SER A 1 89 ? -4.023 23.935 10.254 1.00 42.69 89 SER A CA 1
ATOM 672 C C . SER A 1 89 ? -4.271 25.423 10.488 1.00 42.69 89 SER A C 1
ATOM 674 O O . SER A 1 89 ? -4.916 26.110 9.695 1.00 42.69 89 SER A O 1
ATOM 676 N N . ARG A 1 90 ? -3.843 25.890 11.665 1.00 47.22 90 ARG A N 1
ATOM 677 C CA . ARG A 1 90 ? -3.752 27.288 12.024 1.00 47.22 90 ARG A CA 1
ATOM 678 C C . ARG A 1 90 ? -2.852 27.858 10.950 1.00 47.22 90 ARG A C 1
ATOM 680 O O . ARG A 1 90 ? -1.653 27.586 10.930 1.00 47.22 90 ARG A O 1
ATOM 687 N N . ARG A 1 91 ? -3.473 28.592 10.028 1.00 47.62 91 ARG A N 1
ATOM 688 C CA . ARG A 1 91 ? -2.807 29.600 9.220 1.00 47.62 91 ARG A CA 1
ATOM 689 C C . ARG A 1 91 ? -2.040 30.478 10.206 1.00 47.62 91 ARG A C 1
ATOM 691 O O . ARG A 1 91 ? -2.614 31.370 10.817 1.00 47.62 91 ARG A O 1
ATOM 698 N N . LEU A 1 92 ? -0.768 30.174 10.416 1.00 49.44 92 LEU A N 1
ATOM 699 C CA . LEU A 1 92 ? 0.208 31.192 10.746 1.00 49.44 92 LEU A CA 1
ATOM 700 C C . LEU A 1 92 ? 0.505 31.866 9.413 1.00 49.44 92 LEU A C 1
ATOM 702 O O . LEU A 1 92 ? 1.439 31.506 8.704 1.00 49.44 92 LEU A O 1
ATOM 706 N N . ASP A 1 93 ? -0.402 32.766 9.042 1.00 45.81 93 ASP A N 1
ATOM 707 C CA . ASP A 1 93 ? -0.053 33.887 8.190 1.00 45.81 93 ASP A CA 1
ATOM 708 C C . ASP A 1 93 ? 0.911 34.736 9.022 1.00 45.81 93 ASP A C 1
ATOM 710 O O . ASP A 1 9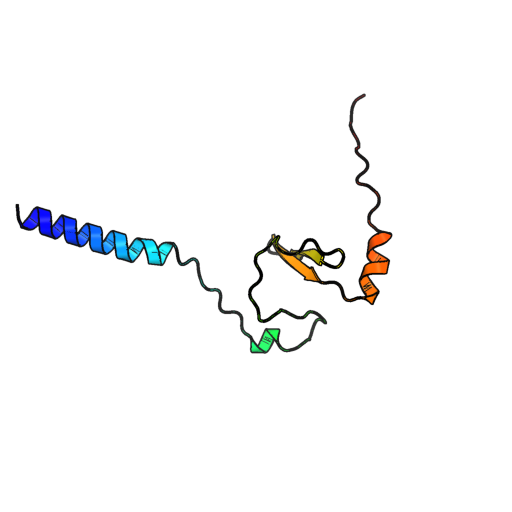3 ? 0.522 35.418 9.970 1.00 45.81 93 ASP A O 1
ATOM 714 N N . SER A 1 94 ? 2.201 34.534 8.779 1.00 50.81 94 SER A N 1
ATOM 715 C CA . SER A 1 94 ? 3.262 35.359 9.325 1.00 50.81 94 SER A CA 1
ATOM 716 C C . SER A 1 94 ? 3.269 36.676 8.558 1.00 50.81 94 SER A C 1
ATOM 718 O O . SER A 1 94 ? 3.898 36.767 7.505 1.00 50.81 94 SER A O 1
ATOM 720 N N . THR A 1 95 ? 2.581 37.680 9.093 1.00 52.84 95 THR A N 1
ATOM 721 C CA . THR A 1 95 ? 2.876 39.082 8.799 1.00 52.84 95 THR A CA 1
ATOM 722 C C . THR A 1 95 ? 2.844 39.865 10.108 1.00 52.84 95 THR A C 1
ATOM 724 O O . THR A 1 95 ? 1.774 40.241 10.579 1.00 52.84 95 THR A O 1
ATOM 727 N N . ASP A 1 96 ? 4.025 40.050 10.693 1.00 43.84 96 ASP A N 1
ATOM 728 C CA . ASP A 1 96 ? 4.438 41.266 11.404 1.00 43.84 96 ASP A CA 1
ATOM 729 C C . ASP A 1 96 ? 5.964 41.397 11.250 1.00 43.84 96 ASP A C 1
ATOM 731 O O . ASP A 1 96 ? 6.657 40.367 11.449 1.00 43.84 96 ASP A O 1
#

InterPro domains:
  IPR045149 Protein OS-9-like [PTHR15414] (9-84)

Foldseek 3Di:
DVVVVVVVVVVVVCCVVVVVVVVCPDPPDDPVVVQVDCPPVFHDDPDDDDPPPDPDLQWDWDADPVRDIDIGGHDPVCSVVVVVVCDDPPPPPDDD

Secondary structure (DSSP, 8-state):
-HHHHHHHHHHHHHHHHHHHHHHS-------HHHHHS-TTS----SS---TT----TTEEEEE-TTS-EEEEEPPTTTHHHHTTS-----------

Sequence (96 aa):
AAEVLLSSLLGLLFLGLLLPARLTGGVGSLNLEELSEMRYGIQILPLPVMGGQSQASDVVVVSSKYKQRYECRLPAGAIHFQRETHPESRRLDSTD